Protein AF-0000000076755410 (afdb_homodimer)

Sequence (150 aa):
MKSSVLNGIIQRLEAMTHTESDVEVRRFEIEGVEKCQVAYVKESDTFELTDHQSGSVFQYDDIDLVAIEIFEMLGMKSSVLNGIIQRLEAMTHTESDVEVRRFEIEGVEKCQVAYVKESDTFELTDHQSGSVFQYDDIDLVAIEIFEMLG

Organism: NCBI:txid592010

Nearest PDB structures (foldseek):
  2ffg-assembly1_B  TM=9.546E-01  e=1.884E-07  Bacillus subtilis
  6ske-assembly2_C  TM=6.678E-01  e=5.982E-01  Gallus gallus
  3wv6-assembly2_B  TM=4.956E-01  e=4.675E+00  Homo sapiens
  3vv1-assembly1_B  TM=5.875E-01  e=8.889E+00  Caenorhabditis elegans
  2ffg-assembly1_B  TM=9.548E-01  e=9.767E-08  Bacillus subtilis

pLDDT: mean 96.02, std 4.56, range [73.62, 98.88]

InterPro domains:
  IPR014904 YkuJ-like [PF08796] (9-74)
  IPR038073 YkuJ-like superfamily [G3DSA:3.30.720.20] (3-75)
  IPR038073 YkuJ-like superfamily [SSF143567] (4-74)

Structure (mmCIF, N/CA/C/O backbone):
data_AF-0000000076755410-model_v1
#
loop_
_entity.id
_entity.type
_entity.pdbx_description
1 polymer 'DUF1797 family protein'
#
loop_
_atom_site.group_PDB
_atom_site.id
_atom_site.type_symbol
_atom_site.label_atom_id
_atom_site.label_alt_id
_atom_site.label_comp_id
_atom_site.label_asym_id
_atom_site.label_entity_id
_atom_site.label_seq_id
_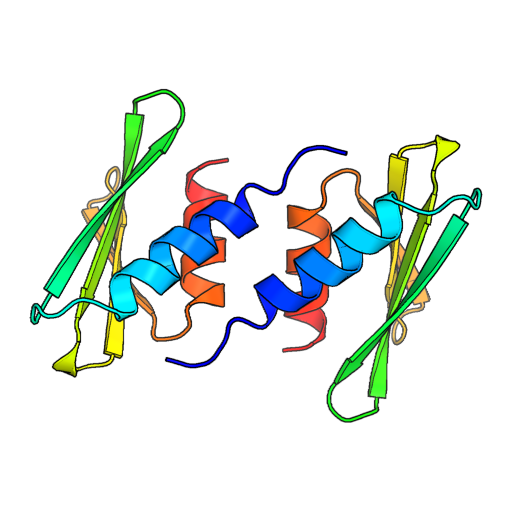atom_site.pdbx_PDB_ins_code
_atom_site.Cartn_x
_atom_site.Cartn_y
_atom_site.Cartn_z
_atom_site.occupancy
_atom_site.B_iso_or_equiv
_atom_site.auth_seq_id
_atom_site.auth_comp_id
_atom_site.auth_asym_id
_atom_site.auth_atom_id
_atom_site.pdbx_PDB_model_num
ATOM 1 N N . MET A 1 1 ? 15.055 -8.75 -0.23 1 73.94 1 MET A N 1
ATOM 2 C CA . MET A 1 1 ? 14.062 -7.758 -0.643 1 73.94 1 MET A CA 1
ATOM 3 C C . MET A 1 1 ? 13.977 -6.625 0.372 1 73.94 1 MET A C 1
ATOM 5 O O . MET A 1 1 ? 14.188 -6.836 1.567 1 73.94 1 MET A O 1
ATOM 9 N N . LYS A 1 2 ? 13.812 -5.473 -0.224 1 77.12 2 LYS A N 1
ATOM 10 C CA . LYS A 1 2 ? 13.781 -4.273 0.614 1 77.12 2 LYS A CA 1
ATOM 11 C C . LYS A 1 2 ? 12.5 -4.211 1.433 1 77.12 2 LYS A C 1
ATOM 13 O O . LYS A 1 2 ? 11.453 -4.695 0.996 1 77.12 2 LYS A O 1
ATOM 18 N N . SER A 1 3 ? 12.602 -3.814 2.701 1 89.62 3 SER A N 1
ATOM 19 C CA . SER A 1 3 ? 11.438 -3.635 3.555 1 89.62 3 SER A CA 1
ATOM 20 C C . SER A 1 3 ? 10.438 -2.664 2.932 1 89.62 3 SER A C 1
ATOM 22 O O . SER A 1 3 ? 10.828 -1.685 2.297 1 89.62 3 SER A O 1
ATOM 24 N N . SER A 1 4 ? 9.234 -2.977 3.119 1 95.12 4 SER A N 1
ATOM 25 C CA . SER A 1 4 ? 8.164 -2.184 2.525 1 95.12 4 SER A CA 1
ATOM 26 C C . SER A 1 4 ? 8.062 -0.814 3.188 1 95.12 4 SER A C 1
ATOM 28 O O . SER A 1 4 ? 7.824 -0.719 4.395 1 95.12 4 SER A O 1
ATOM 30 N N . VAL A 1 5 ? 8.219 0.197 2.471 1 95.81 5 VAL A N 1
ATOM 31 C CA . VAL A 1 5 ? 8.008 1.564 2.936 1 95.81 5 VAL A CA 1
ATOM 32 C C . VAL A 1 5 ? 6.523 1.817 3.156 1 95.81 5 VAL A C 1
ATOM 34 O O . VAL A 1 5 ? 6.129 2.41 4.164 1 95.81 5 VAL A O 1
ATOM 37 N N . LEU A 1 6 ? 5.738 1.244 2.281 1 97.62 6 LEU A N 1
ATOM 38 C CA . LEU A 1 6 ? 4.289 1.411 2.307 1 97.62 6 LEU A CA 1
ATOM 39 C C . LEU A 1 6 ? 3.699 0.84 3.592 1 97.62 6 LEU A C 1
ATOM 41 O O . LEU A 1 6 ? 2.783 1.426 4.172 1 97.62 6 LEU A O 1
ATOM 45 N N . ASN A 1 7 ? 4.195 -0.229 4.055 1 97.12 7 ASN A N 1
ATOM 46 C CA . ASN A 1 7 ? 3.725 -0.825 5.301 1 97.12 7 ASN A CA 1
ATOM 47 C C . ASN A 1 7 ? 3.912 0.124 6.48 1 97.12 7 ASN A C 1
ATOM 49 O O . ASN A 1 7 ? 3.018 0.265 7.316 1 97.12 7 ASN A O 1
ATOM 53 N N . GLY A 1 8 ? 5.012 0.756 6.539 1 96.62 8 GLY A N 1
ATOM 54 C CA . GLY A 1 8 ? 5.258 1.739 7.582 1 96.62 8 GLY A CA 1
ATOM 55 C C . GLY A 1 8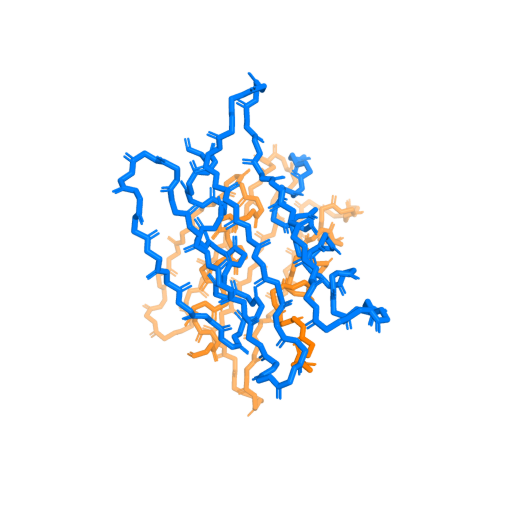 ? 4.301 2.916 7.527 1 96.62 8 GLY A C 1
ATOM 56 O O . GLY A 1 8 ? 3.818 3.379 8.562 1 96.62 8 GLY A O 1
ATOM 57 N N . ILE A 1 9 ? 4.059 3.359 6.371 1 98.19 9 ILE A N 1
ATOM 58 C CA . ILE A 1 9 ? 3.145 4.477 6.168 1 98.19 9 ILE A CA 1
ATOM 59 C C . ILE A 1 9 ? 1.746 4.09 6.645 1 98.19 9 ILE A C 1
ATOM 61 O O . ILE A 1 9 ? 1.112 4.836 7.398 1 98.19 9 ILE A O 1
ATOM 65 N N . ILE A 1 10 ? 1.304 2.9 6.273 1 98.19 10 ILE A N 1
ATOM 66 C CA . ILE A 1 10 ? -0.033 2.439 6.633 1 98.19 10 ILE A CA 1
ATOM 67 C C . ILE A 1 10 ? -0.148 2.324 8.148 1 98.19 10 ILE A C 1
ATOM 69 O O . ILE A 1 10 ? -1.155 2.729 8.734 1 98.19 10 ILE A O 1
ATOM 73 N N . GLN A 1 11 ? 0.857 1.82 8.719 1 97.19 11 GLN A N 1
ATOM 74 C CA . GLN A 1 11 ? 0.847 1.669 10.172 1 97.19 11 GLN A CA 1
ATOM 75 C C . GLN A 1 11 ? 0.714 3.021 10.867 1 97.19 11 GLN A C 1
ATOM 77 O O . GLN A 1 11 ? -0.029 3.156 11.836 1 97.19 11 GLN A O 1
ATOM 82 N N . ARG A 1 12 ? 1.44 4.004 10.43 1 97.81 12 ARG A N 1
ATOM 83 C CA . ARG A 1 12 ? 1.368 5.348 10.992 1 97.81 12 ARG A CA 1
ATOM 84 C C . ARG A 1 12 ? -0.025 5.941 10.82 1 97.81 12 ARG A C 1
ATOM 86 O O . ARG A 1 12 ? -0.572 6.539 11.75 1 97.81 12 ARG A O 1
ATOM 93 N N . LEU A 1 13 ? -0.565 5.707 9.648 1 98.38 13 LEU A N 1
ATOM 94 C CA . LEU A 1 13 ? -1.904 6.219 9.375 1 98.38 13 LEU A CA 1
ATOM 95 C C . LEU A 1 13 ? -2.939 5.523 10.25 1 98.38 13 LEU A C 1
ATOM 97 O O . LEU A 1 13 ? -3.832 6.176 10.805 1 98.38 13 LEU A O 1
ATOM 101 N N . GLU A 1 14 ? -2.848 4.238 10.375 1 97.69 14 GLU A N 1
ATOM 102 C CA . GLU A 1 14 ? -3.758 3.494 11.234 1 97.69 14 GLU A CA 1
ATOM 103 C C . GLU A 1 14 ? -3.688 4 12.672 1 97.69 14 GLU A C 1
ATOM 105 O O . GLU A 1 14 ? -4.715 4.105 13.352 1 97.69 14 GLU A O 1
ATOM 110 N N . ALA A 1 15 ? -2.525 4.246 13.133 1 97.31 15 ALA A N 1
ATOM 111 C CA . ALA A 1 15 ? -2.348 4.754 14.484 1 97.31 15 ALA A CA 1
ATOM 112 C C . ALA A 1 15 ? -3.086 6.074 14.68 1 97.31 15 ALA A C 1
ATOM 114 O O . ALA A 1 15 ? -3.596 6.352 15.773 1 97.31 15 ALA A O 1
ATOM 115 N N . MET A 1 16 ? -3.139 6.836 13.641 1 97.88 16 MET A N 1
ATOM 116 C CA . MET A 1 16 ? -3.818 8.125 13.727 1 97.88 16 MET A CA 1
ATOM 117 C C . MET A 1 16 ? -5.309 7.938 13.984 1 97.88 16 MET A C 1
ATOM 119 O O . MET A 1 16 ? -5.941 8.766 14.641 1 97.88 16 MET A O 1
ATOM 123 N N . THR A 1 17 ? -5.852 6.875 13.531 1 97.19 17 THR A N 1
ATOM 124 C CA . THR A 1 17 ? -7.289 6.652 13.641 1 97.19 17 THR A CA 1
ATOM 125 C C . THR A 1 17 ? -7.668 6.242 15.062 1 97.19 17 THR A C 1
ATOM 127 O O . THR A 1 17 ? -8.844 6.234 15.422 1 97.19 17 THR A O 1
ATOM 130 N N . HIS A 1 18 ? -6.723 5.883 15.867 1 95.62 18 HIS A N 1
ATOM 131 C CA . HIS A 1 18 ? -6.977 5.5 17.25 1 95.62 18 HIS A CA 1
ATOM 132 C C . HIS A 1 18 ? -6.855 6.695 1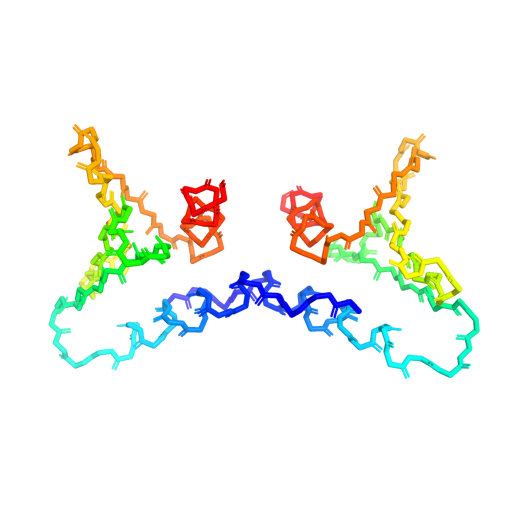8.188 1 95.62 18 HIS A C 1
ATOM 134 O O . HIS A 1 18 ? -6.949 6.547 19.406 1 95.62 18 HIS A O 1
ATOM 140 N N . THR A 1 19 ? -6.828 7.82 17.703 1 93.88 19 THR A N 1
ATOM 141 C CA . THR A 1 19 ? -6.625 9.039 18.469 1 93.88 19 THR A CA 1
ATOM 142 C C . THR A 1 19 ? -7.828 9.312 19.375 1 93.88 19 THR A C 1
ATOM 144 O O . THR A 1 19 ? -8.969 9.016 19 1 93.88 19 THR A O 1
ATOM 147 N N . GLU A 1 20 ? -7.633 9.914 20.469 1 95 20 GLU A N 1
ATOM 148 C CA . GLU A 1 20 ? -8.688 10.367 21.375 1 95 20 GLU A CA 1
ATOM 149 C C . GLU A 1 20 ? -9.125 11.797 21.047 1 95 20 GLU A C 1
ATOM 151 O O . GLU A 1 20 ? -10.242 12.195 21.359 1 95 20 GLU A O 1
ATOM 156 N N . SER A 1 21 ? -8.234 12.453 20.391 1 96.25 21 SER A N 1
ATOM 157 C CA . SER A 1 21 ? -8.531 13.828 19.984 1 96.25 21 SER A CA 1
ATOM 158 C C . SER A 1 21 ? -9.406 13.867 18.734 1 96.25 21 SER A C 1
ATOM 160 O O . SER A 1 21 ? -9.594 12.844 18.078 1 96.25 21 SER A O 1
ATOM 162 N N . ASP A 1 22 ? -10 15.039 18.5 1 97.12 22 ASP A N 1
ATOM 163 C CA . ASP A 1 22 ? -10.844 15.211 17.312 1 97.12 22 ASP A CA 1
ATOM 164 C C . ASP A 1 22 ? -10.008 15.211 16.031 1 97.12 22 ASP A C 1
ATOM 166 O O . ASP A 1 22 ? -10.492 14.828 14.969 1 97.12 22 ASP A O 1
ATOM 170 N N . VAL A 1 23 ? -8.766 15.664 16.172 1 97.56 23 VAL A N 1
ATOM 171 C CA . VAL A 1 23 ? -7.859 15.727 15.023 1 97.56 23 VAL A CA 1
ATOM 172 C C . VAL A 1 23 ? -6.465 15.258 15.438 1 97.56 23 VAL A C 1
ATOM 174 O O . VAL A 1 23 ? -5.977 15.617 16.516 1 97.56 23 VAL A O 1
ATOM 177 N N . GLU A 1 24 ? -5.852 14.438 14.664 1 98.06 24 GLU A N 1
ATOM 178 C CA . GLU A 1 24 ? -4.469 13.992 14.812 1 98.06 24 GLU A CA 1
ATOM 179 C C . GLU A 1 24 ? -3.645 14.336 13.57 1 98.06 24 GLU A C 1
ATOM 181 O O . GLU A 1 24 ? -4.066 14.07 12.445 1 98.06 24 GLU A O 1
ATOM 186 N N . VAL A 1 25 ? -2.443 15 13.773 1 98.25 25 VAL A N 1
ATOM 187 C CA . VAL A 1 25 ? -1.641 15.461 12.648 1 98.25 25 VAL A CA 1
ATOM 188 C C . VAL A 1 25 ? -0.256 14.82 12.703 1 98.25 25 VAL A C 1
ATOM 190 O O . VAL A 1 25 ? 0.348 14.727 13.773 1 98.25 25 VAL A O 1
ATOM 193 N N . ARG A 1 26 ? 0.18 14.422 11.578 1 98.44 26 ARG A N 1
ATOM 194 C CA . ARG A 1 26 ? 1.535 13.898 11.438 1 98.44 26 ARG A CA 1
ATOM 195 C C . ARG A 1 26 ? 2.191 14.422 10.164 1 98.44 26 ARG A C 1
ATOM 197 O O . ARG A 1 26 ? 1.503 14.789 9.211 1 98.44 26 ARG A O 1
ATOM 204 N N . ARG A 1 27 ? 3.5 14.406 10.219 1 98 27 ARG A N 1
ATOM 205 C CA . ARG A 1 27 ? 4.281 14.82 9.055 1 98 27 ARG A CA 1
ATOM 206 C C . ARG A 1 27 ? 5.051 13.641 8.469 1 98 27 ARG A C 1
ATOM 208 O O . ARG A 1 27 ? 5.535 12.781 9.211 1 98 27 ARG A O 1
ATOM 215 N N . PHE A 1 28 ? 5.152 13.594 7.203 1 98.44 28 PHE A N 1
ATOM 216 C CA . PHE A 1 28 ? 5.934 12.57 6.512 1 98.44 28 PHE A CA 1
ATOM 217 C C . PHE A 1 28 ? 7.113 13.195 5.777 1 98.44 28 PHE A C 1
ATOM 219 O O . PHE A 1 28 ? 6.941 14.148 5.012 1 98.44 28 PHE A O 1
ATOM 226 N N . GLU A 1 29 ? 8.227 12.656 6.023 1 96.62 29 GLU A N 1
ATOM 227 C CA . GLU A 1 29 ? 9.469 13.242 5.531 1 96.62 29 GLU A CA 1
ATOM 228 C C . GLU A 1 29 ? 10.359 12.188 4.891 1 96.62 29 GLU A C 1
ATOM 230 O O . GLU A 1 29 ? 10.219 10.992 5.176 1 96.62 29 GLU A O 1
ATOM 235 N N . ILE A 1 30 ? 11.242 12.617 3.967 1 93.88 30 ILE A N 1
ATOM 236 C CA . ILE A 1 30 ? 12.297 11.766 3.41 1 93.88 30 ILE A CA 1
ATOM 237 C C . ILE A 1 30 ? 13.641 12.484 3.523 1 93.88 30 ILE A C 1
ATOM 239 O O . ILE A 1 30 ? 13.789 13.625 3.086 1 93.88 30 ILE A O 1
ATOM 243 N N . GLU A 1 31 ? 14.516 11.836 4.211 1 92.06 31 GLU A N 1
ATOM 244 C CA . GLU A 1 31 ? 15.852 12.383 4.418 1 92.06 31 GLU A CA 1
ATOM 245 C C . GLU A 1 31 ? 15.797 13.742 5.109 1 92.06 31 GLU A C 1
ATOM 247 O O . GLU A 1 31 ? 16.453 14.688 4.684 1 92.06 31 GLU A O 1
ATOM 252 N N . GLY A 1 32 ? 14.828 13.914 6.023 1 91.25 32 GLY A N 1
ATOM 253 C CA . GLY A 1 32 ? 14.75 15.094 6.875 1 91.25 32 GLY A CA 1
ATOM 254 C C . GLY A 1 32 ? 13.938 16.219 6.262 1 91.25 32 GLY A C 1
ATOM 255 O O . GLY A 1 32 ? 13.773 17.281 6.871 1 91.25 32 GLY A O 1
ATOM 256 N N . VAL A 1 33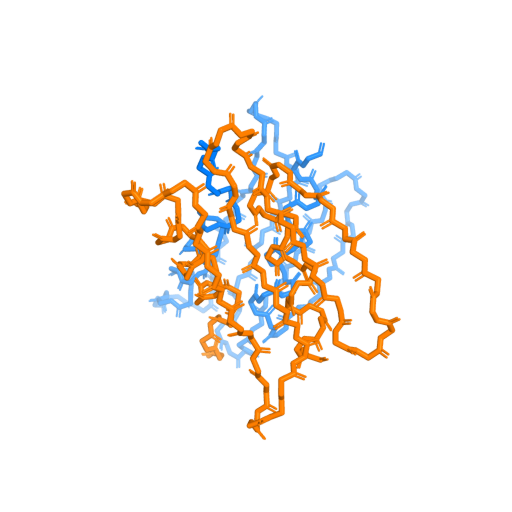 ? 13.562 16.016 5.027 1 94.31 33 VAL A N 1
ATOM 257 C CA . VAL A 1 33 ? 12.766 17.062 4.371 1 94.31 33 VAL A CA 1
ATOM 258 C C . VAL A 1 33 ? 11.289 16.672 4.398 1 94.31 33 VAL A C 1
ATOM 260 O O . VAL A 1 33 ? 10.906 15.625 3.875 1 94.31 33 VAL A O 1
ATOM 263 N N . GLU A 1 34 ? 10.547 17.469 4.988 1 95.5 34 GLU A N 1
ATOM 264 C CA . GLU A 1 34 ? 9.109 17.234 5.047 1 95.5 34 GLU A CA 1
ATOM 265 C C . GLU A 1 34 ? 8.484 17.312 3.656 1 95.5 34 GLU A C 1
ATOM 267 O O . GLU A 1 34 ? 8.656 18.297 2.943 1 95.5 34 GLU A O 1
ATOM 272 N N . LYS A 1 35 ? 7.711 16.344 3.299 1 97.38 35 LYS A N 1
ATOM 273 C CA . LYS A 1 35 ? 7.059 16.297 1.994 1 97.38 35 LYS A CA 1
ATOM 274 C C . LYS A 1 35 ? 5.57 16.625 2.111 1 97.38 35 LYS A C 1
ATOM 276 O O . LYS A 1 35 ? 5.004 17.297 1.245 1 97.38 35 LYS A O 1
ATOM 281 N N . CYS A 1 36 ? 4.988 16.125 3.223 1 98.5 36 CYS A N 1
ATOM 282 C CA . CYS A 1 36 ? 3.559 16.359 3.383 1 98.5 36 CYS A CA 1
ATOM 283 C C . CYS A 1 36 ? 3.148 16.25 4.848 1 98.5 36 CYS A C 1
ATOM 285 O O . CYS A 1 36 ? 3.934 15.797 5.684 1 98.5 36 CYS A O 1
ATOM 287 N N . GLN A 1 37 ? 1.987 16.766 5.059 1 98.56 37 GLN A N 1
ATOM 288 C CA . GLN A 1 37 ? 1.313 16.625 6.344 1 98.56 37 GLN A CA 1
ATOM 289 C C . GLN A 1 37 ? -0.058 15.977 6.184 1 98.56 37 GLN A C 1
ATOM 291 O O . GLN A 1 37 ? -0.8 16.312 5.254 1 98.56 37 GLN A O 1
ATOM 296 N N . VAL A 1 38 ? -0.347 15.133 7.133 1 98.75 38 VAL A N 1
ATOM 297 C CA . VAL A 1 38 ? -1.639 14.461 7.098 1 98.75 38 VAL A CA 1
ATOM 298 C C . VAL A 1 38 ? -2.385 14.695 8.406 1 98.75 38 VAL A C 1
ATOM 300 O O . VAL A 1 38 ? -1.809 14.562 9.492 1 98.75 38 VAL A O 1
ATOM 303 N N . ALA A 1 39 ? -3.561 15.07 8.289 1 98.62 39 ALA A N 1
ATOM 304 C CA . ALA A 1 39 ? -4.469 15.156 9.43 1 98.62 39 ALA A CA 1
ATOM 305 C C . ALA A 1 39 ? -5.59 14.133 9.312 1 98.62 39 ALA A C 1
ATOM 307 O O . ALA A 1 39 ? -6.156 13.93 8.234 1 98.62 39 ALA A O 1
ATOM 308 N N . TYR A 1 40 ? -5.836 13.477 10.367 1 98.56 40 TYR A N 1
ATOM 309 C CA . TYR A 1 40 ? -7.035 12.656 10.477 1 98.56 40 TYR A CA 1
ATOM 310 C C . TYR A 1 40 ? -8.117 13.375 11.273 1 98.56 40 TYR A C 1
ATOM 312 O O . TYR A 1 40 ? -7.875 13.82 12.398 1 98.56 40 TYR A O 1
ATOM 320 N N . VAL A 1 41 ? -9.25 13.5 10.664 1 97.94 41 VAL A N 1
ATOM 321 C CA . VAL A 1 41 ? -10.391 14.148 11.305 1 97.94 41 VAL A CA 1
ATOM 322 C C . VAL A 1 41 ? -11.414 13.086 11.719 1 97.94 41 VAL A C 1
ATOM 324 O O . VAL A 1 41 ? -12.109 12.523 10.875 1 97.94 41 VAL A O 1
ATOM 327 N N . LYS A 1 42 ? -11.57 12.93 12.992 1 96.88 42 LYS A N 1
ATOM 328 C CA . LYS A 1 42 ? -12.359 11.844 13.578 1 96.88 42 LYS A CA 1
ATOM 329 C C . LYS A 1 42 ? -13.828 11.977 13.211 1 96.88 42 LYS A C 1
ATOM 331 O O . LYS A 1 42 ? -14.477 10.992 12.836 1 96.88 42 LYS A O 1
ATOM 336 N N . GLU A 1 43 ? -14.367 13.125 13.266 1 96.06 43 GLU A N 1
ATOM 337 C CA . GLU A 1 43 ? -15.789 13.359 13.047 1 96.06 43 GLU A CA 1
ATOM 338 C C . GLU A 1 43 ? -16.219 12.914 11.648 1 96.06 43 GLU A C 1
ATOM 340 O O . GLU A 1 43 ? -17.281 12.32 11.484 1 96.06 43 GLU A O 1
ATOM 345 N N . SER A 1 44 ? -15.359 13.18 10.688 1 96.44 44 SER A N 1
ATOM 346 C CA . SER A 1 44 ? -15.711 12.844 9.312 1 96.44 44 SER A CA 1
ATOM 347 C C . SER A 1 44 ? -15.023 11.562 8.859 1 96.44 44 SER A C 1
ATOM 349 O O . SER A 1 44 ? -15.266 11.078 7.75 1 96.44 44 SER A O 1
ATOM 351 N N . ASP A 1 45 ? -14.195 11.008 9.758 1 96.81 45 ASP A N 1
ATOM 352 C CA . ASP A 1 45 ? -13.453 9.797 9.422 1 96.81 45 ASP A CA 1
ATOM 353 C C . ASP A 1 45 ? -12.703 9.961 8.102 1 96.81 45 ASP A C 1
ATOM 355 O O . ASP A 1 45 ? -12.859 9.148 7.188 1 96.81 45 ASP A O 1
ATOM 359 N N . THR A 1 46 ? -11.828 11.07 8 1 97.81 46 THR A N 1
ATOM 360 C CA . THR A 1 46 ? -11.172 11.453 6.758 1 97.81 46 THR A CA 1
ATOM 361 C C . THR A 1 46 ? -9.719 11.852 7.012 1 97.81 46 THR A C 1
ATOM 363 O O . THR A 1 46 ? -9.398 12.406 8.062 1 97.81 46 THR A O 1
ATOM 366 N N . PHE A 1 47 ? -8.938 11.57 6.016 1 98.5 47 PHE A N 1
ATOM 367 C CA . PHE A 1 47 ? -7.574 12.07 6.004 1 98.5 47 PHE A CA 1
ATOM 368 C C . PHE A 1 47 ? -7.457 13.305 5.113 1 98.5 47 PHE A C 1
ATOM 370 O O . PHE A 1 47 ? -7.98 13.32 3.996 1 98.5 47 PHE A O 1
ATOM 377 N N . GLU A 1 48 ? -6.82 14.25 5.578 1 98.75 48 GLU A N 1
ATOM 378 C CA . GLU A 1 48 ? -6.48 15.43 4.789 1 98.75 48 GLU A CA 1
ATOM 379 C C . GLU A 1 48 ? -4.977 15.523 4.551 1 98.75 48 GLU A C 1
ATOM 381 O O . GLU A 1 48 ? -4.207 15.734 5.492 1 98.75 48 GLU A O 1
ATOM 386 N N . LEU A 1 49 ? -4.598 15.414 3.324 1 98.81 49 LEU A N 1
ATOM 387 C CA . LEU A 1 49 ? -3.195 15.477 2.934 1 98.81 49 LEU A CA 1
ATOM 388 C C . LEU A 1 49 ? -2.844 16.844 2.371 1 98.81 49 LEU A C 1
ATOM 390 O O . LEU A 1 49 ? -3.459 17.297 1.404 1 98.81 49 LEU A O 1
ATOM 394 N N . THR A 1 50 ? -1.881 17.422 2.979 1 98.62 50 THR A N 1
ATOM 395 C CA . THR A 1 50 ? -1.373 18.703 2.502 1 98.62 50 THR A CA 1
ATOM 396 C C . THR A 1 50 ? 0.024 18.547 1.908 1 98.62 50 THR A C 1
ATOM 398 O O . THR A 1 50 ? 0.958 18.156 2.605 1 98.62 50 THR A O 1
ATOM 401 N N . ASP A 1 51 ? 0.086 18.922 0.683 1 97.62 51 ASP A N 1
ATOM 402 C CA . ASP A 1 51 ? 1.39 18.906 0.027 1 97.62 51 ASP A CA 1
ATOM 403 C C . AS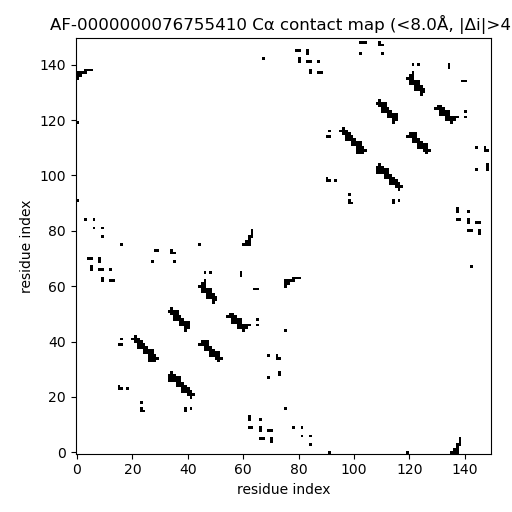P A 1 51 ? 2.229 20.109 0.449 1 97.62 51 ASP A C 1
ATOM 405 O O . ASP A 1 51 ? 1.839 21.25 0.218 1 97.62 51 ASP A O 1
ATOM 409 N N . HIS A 1 52 ? 3.266 19.812 0.917 1 94.56 52 HIS A N 1
ATOM 410 C CA . HIS A 1 52 ? 4.094 20.891 1.447 1 94.56 52 HIS A CA 1
ATOM 411 C C . HIS A 1 52 ? 4.57 21.828 0.334 1 94.56 52 HIS A C 1
ATOM 413 O O . HIS A 1 52 ? 4.621 23.047 0.516 1 94.56 52 HIS A O 1
ATOM 419 N N . GLN A 1 53 ? 4.871 21.312 -0.817 1 91.12 53 GLN A N 1
ATOM 420 C CA . GLN A 1 53 ? 5.434 22.094 -1.906 1 91.12 53 GLN A CA 1
ATOM 421 C C . GLN A 1 53 ? 4.379 23 -2.537 1 91.12 53 GLN A C 1
ATOM 423 O O . GLN A 1 53 ? 4.609 24.188 -2.734 1 91.12 53 GLN A O 1
ATOM 428 N N . SER A 1 54 ? 3.246 22.531 -2.787 1 93.88 54 SER A N 1
ATOM 429 C CA . SER A 1 54 ? 2.221 23.281 -3.508 1 93.88 54 SER A CA 1
ATOM 430 C C . SER A 1 54 ? 1.231 23.922 -2.545 1 93.88 54 SER A C 1
ATOM 432 O O . SER A 1 54 ? 0.528 24.875 -2.91 1 93.88 54 SER A O 1
ATOM 434 N N . GLY A 1 55 ? 1.081 23.391 -1.424 1 94.69 55 GLY A N 1
ATOM 435 C CA . GLY A 1 55 ? 0.075 23.828 -0.474 1 94.69 55 GLY A CA 1
ATOM 436 C C . GLY A 1 55 ? -1.299 23.25 -0.737 1 94.69 55 GLY A C 1
ATOM 437 O O . GLY A 1 55 ? -2.254 23.531 -0.014 1 94.69 55 GLY A O 1
ATOM 438 N N . SER A 1 56 ? -1.377 22.375 -1.702 1 97.19 56 SER A N 1
ATOM 439 C CA . SER A 1 56 ? -2.654 21.75 -2.043 1 97.19 56 SER A CA 1
ATOM 440 C C . SER A 1 56 ? -3.098 20.766 -0.965 1 97.19 56 SER A C 1
ATOM 442 O O . SER A 1 56 ? -2.271 20.062 -0.39 1 97.19 56 SER A O 1
ATOM 444 N N . VAL A 1 57 ? -4.441 20.766 -0.815 1 97.69 57 VAL A N 1
ATOM 445 C CA . VAL A 1 57 ? -5.027 19.891 0.188 1 97.69 57 VAL A CA 1
ATOM 446 C C . VAL A 1 57 ? -5.984 18.906 -0.484 1 97.69 57 VAL A C 1
ATOM 448 O O . VAL A 1 57 ? -6.836 19.297 -1.283 1 97.69 57 VAL A O 1
ATOM 451 N N . PHE A 1 58 ? -5.824 17.672 -0.169 1 98.12 58 PHE A N 1
ATOM 452 C CA . PHE A 1 58 ? -6.668 16.594 -0.692 1 98.12 58 PHE A CA 1
ATOM 453 C C . PHE A 1 58 ? -7.254 15.766 0.442 1 98.12 58 PHE A C 1
ATOM 455 O O . PHE A 1 58 ? -6.594 15.531 1.454 1 98.12 58 PHE A O 1
ATOM 462 N N . GLN A 1 59 ? -8.461 15.305 0.233 1 98.19 59 GLN A N 1
ATOM 463 C CA . GLN A 1 59 ? -9.133 14.5 1.248 1 98.19 59 GLN A CA 1
ATOM 464 C C . GLN A 1 59 ? -9.328 13.062 0.771 1 98.19 59 GLN A C 1
ATOM 466 O O . GLN A 1 59 ? -9.648 12.828 -0.397 1 98.19 59 GLN A O 1
ATOM 471 N N . TYR A 1 60 ? -9.148 12.18 1.748 1 97.62 60 TYR A N 1
ATOM 472 C CA . TYR A 1 60 ? -9.297 10.75 1.477 1 97.62 60 TYR A CA 1
ATOM 473 C C . TYR A 1 60 ? -10.07 10.062 2.592 1 97.62 60 TYR A C 1
ATOM 475 O O . TYR A 1 60 ? -9.867 10.352 3.773 1 97.62 60 TYR A O 1
ATOM 483 N N . ASP A 1 61 ? -10.914 9.195 2.188 1 96.81 61 ASP A N 1
ATOM 484 C CA . ASP A 1 61 ? -11.594 8.383 3.195 1 96.81 61 ASP A CA 1
ATOM 485 C C . ASP A 1 61 ? -11.141 6.926 3.129 1 96.81 61 ASP A C 1
ATOM 487 O O . ASP A 1 61 ? -11.719 6.062 3.791 1 96.81 61 ASP A O 1
ATOM 491 N N . ASP A 1 62 ? -10.172 6.723 2.312 1 96.81 62 ASP A N 1
ATOM 492 C CA . ASP A 1 62 ? -9.586 5.398 2.141 1 96.81 62 ASP A CA 1
ATOM 493 C C . ASP A 1 62 ? -8.094 5.406 2.48 1 96.81 62 ASP A C 1
ATOM 495 O O . ASP A 1 62 ? -7.301 6.059 1.801 1 96.81 62 ASP A O 1
ATOM 499 N N . ILE A 1 63 ? -7.723 4.641 3.504 1 97.81 63 ILE A N 1
ATOM 500 C CA . ILE A 1 63 ? -6.363 4.656 4.031 1 97.81 63 ILE A CA 1
ATOM 501 C C . ILE A 1 63 ? -5.391 4.168 2.967 1 97.81 63 ILE A C 1
ATOM 503 O O . ILE A 1 63 ? -4.25 4.629 2.898 1 97.81 63 ILE A O 1
ATOM 507 N N . ASP A 1 64 ? -5.812 3.252 2.066 1 98.19 64 ASP A N 1
ATOM 508 C CA . ASP A 1 64 ? -4.918 2.734 1.037 1 98.19 64 ASP A CA 1
ATOM 509 C C . ASP A 1 64 ? -4.578 3.814 0.011 1 98.19 64 ASP A C 1
ATOM 511 O O . ASP A 1 64 ? -3.43 3.928 -0.423 1 98.19 64 ASP A O 1
ATOM 515 N N . LEU A 1 65 ? -5.543 4.664 -0.265 1 97.44 65 LEU A N 1
ATOM 516 C CA . LEU A 1 65 ? -5.344 5.691 -1.284 1 97.44 65 LEU A CA 1
ATOM 517 C C . LEU A 1 65 ? -4.418 6.789 -0.776 1 97.44 65 LEU A C 1
ATOM 519 O O . LEU A 1 65 ? -3.537 7.25 -1.507 1 97.44 65 LEU A O 1
ATOM 523 N N . VAL A 1 66 ? -4.633 7.195 0.466 1 98.25 66 VAL A N 1
ATOM 524 C CA . VAL A 1 66 ? -3.754 8.227 1.007 1 98.25 66 VAL A CA 1
ATOM 525 C C . VAL A 1 66 ? -2.355 7.656 1.218 1 98.25 66 VAL A C 1
ATOM 527 O O . VAL A 1 66 ? -1.356 8.352 1.007 1 98.25 66 VAL A O 1
ATOM 530 N N . ALA A 1 67 ? -2.236 6.426 1.596 1 98.44 67 ALA A N 1
ATOM 531 C CA . ALA A 1 67 ? -0.927 5.801 1.758 1 98.44 67 ALA A CA 1
ATOM 532 C C . ALA A 1 67 ? -0.159 5.785 0.439 1 98.44 67 ALA A C 1
ATOM 534 O O . ALA A 1 67 ? 1.036 6.094 0.406 1 98.44 67 ALA A O 1
ATOM 535 N N . ILE A 1 68 ? -0.827 5.426 -0.666 1 98.12 68 ILE A N 1
ATOM 536 C CA . ILE A 1 68 ? -0.197 5.379 -1.98 1 98.12 68 ILE A CA 1
ATOM 537 C C . ILE A 1 68 ? 0.265 6.777 -2.381 1 98.12 68 ILE A C 1
ATOM 539 O O . ILE A 1 68 ? 1.362 6.945 -2.92 1 98.12 68 ILE A O 1
ATOM 543 N N . GLU A 1 69 ? -0.58 7.766 -2.109 1 97.88 69 GLU A N 1
ATOM 544 C CA . GLU A 1 69 ? -0.208 9.141 -2.432 1 97.88 69 GLU A CA 1
ATOM 545 C C . GLU A 1 69 ? 1.047 9.562 -1.673 1 97.88 69 GLU A C 1
ATOM 547 O O . GLU A 1 69 ? 1.964 10.148 -2.256 1 97.88 69 GLU A O 1
ATOM 552 N N . ILE A 1 70 ? 1.092 9.266 -0.388 1 98.5 70 ILE A N 1
ATOM 553 C CA . ILE A 1 70 ? 2.252 9.594 0.436 1 98.5 70 ILE A CA 1
ATOM 554 C C . ILE A 1 70 ? 3.486 8.875 -0.104 1 98.5 70 ILE A C 1
ATOM 556 O O . ILE A 1 70 ? 4.551 9.484 -0.25 1 98.5 70 ILE A O 1
ATOM 560 N N . PHE A 1 71 ? 3.33 7.633 -0.439 1 98.12 71 PHE A N 1
ATOM 561 C CA . PHE A 1 71 ? 4.426 6.828 -0.969 1 98.12 71 PHE A CA 1
ATOM 562 C C . PHE A 1 71 ? 4.996 7.457 -2.234 1 98.12 71 PHE A C 1
ATOM 564 O O . PHE A 1 71 ? 6.215 7.547 -2.391 1 98.12 71 PHE A O 1
ATOM 571 N N . GLU A 1 72 ? 4.086 7.898 -3.086 1 96 72 GLU A N 1
ATOM 572 C CA . GLU A 1 72 ? 4.508 8.523 -4.336 1 96 72 GLU A CA 1
ATOM 573 C C . GLU A 1 72 ? 5.223 9.844 -4.078 1 96 72 GLU A C 1
ATOM 575 O O . GLU A 1 72 ? 6.168 10.195 -4.789 1 96 72 GLU A O 1
ATOM 580 N N . MET A 1 73 ? 4.773 10.539 -3.084 1 96 73 MET A N 1
ATOM 581 C CA . MET A 1 73 ? 5.395 11.82 -2.754 1 96 73 MET A CA 1
ATOM 582 C C . MET A 1 73 ? 6.789 11.617 -2.174 1 96 73 MET A C 1
ATOM 584 O O . MET A 1 73 ? 7.664 12.461 -2.34 1 96 73 MET A O 1
ATOM 588 N N . LEU A 1 74 ? 7.012 10.508 -1.42 1 95.06 74 LEU A N 1
ATOM 589 C CA . LEU A 1 74 ? 8.305 10.242 -0.791 1 95.06 74 LEU A CA 1
ATOM 590 C C . LEU A 1 74 ? 9.32 9.75 -1.816 1 95.06 74 LEU A C 1
ATOM 592 O O . LEU A 1 74 ? 10.523 9.828 -1.587 1 95.06 74 LEU A O 1
ATOM 596 N N . GLY A 1 75 ? 8.93 9.039 -2.74 1 78.69 75 GLY A N 1
ATOM 597 C CA . GLY A 1 75 ? 9.82 8.492 -3.752 1 78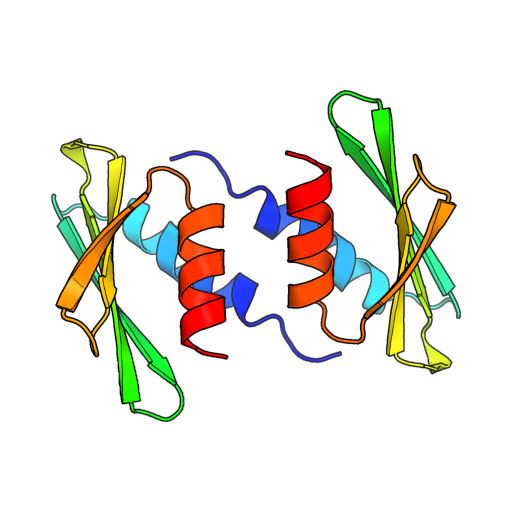.69 75 GLY A CA 1
ATOM 598 C C . GLY A 1 75 ? 10.133 9.477 -4.863 1 78.69 75 GLY A C 1
ATOM 599 O O . GLY A 1 75 ? 11.297 9.68 -5.211 1 78.69 75 GLY A O 1
ATOM 600 N N . MET B 1 1 ? -12.852 3.459 10.062 1 74.81 1 MET B N 1
ATOM 601 C CA . MET B 1 1 ? -12.078 3.33 8.82 1 74.81 1 MET B CA 1
ATOM 602 C C . MET B 1 1 ? -11.914 1.865 8.438 1 74.81 1 MET B C 1
ATOM 604 O O . MET B 1 1 ? -11.828 0.995 9.305 1 74.81 1 MET B O 1
ATOM 608 N N . LYS B 1 2 ? -12.062 1.644 7.113 1 76.44 2 LYS B N 1
ATOM 609 C CA . LYS B 1 2 ? -11.977 0.281 6.598 1 76.44 2 LYS B CA 1
ATOM 610 C C . LYS B 1 2 ? -10.562 -0.268 6.723 1 76.44 2 LYS B C 1
ATOM 612 O O . LYS B 1 2 ? -9.586 0.487 6.645 1 76.44 2 LYS B O 1
ATOM 617 N N . SER B 1 3 ? -10.406 -1.52 7.082 1 89.62 3 SER B N 1
ATOM 618 C CA . SER B 1 3 ? -9.102 -2.182 7.145 1 89.62 3 SER B CA 1
ATOM 619 C C . SER B 1 3 ? -8.367 -2.086 5.812 1 89.62 3 SER B C 1
ATOM 621 O O . SER B 1 3 ? -8.992 -2.148 4.75 1 89.62 3 SER B O 1
ATOM 623 N N . SER B 1 4 ? -7.117 -1.895 5.926 1 95.12 4 SER B N 1
ATOM 624 C CA . SER B 1 4 ? -6.289 -1.725 4.738 1 95.12 4 SER B CA 1
ATOM 625 C C . SER B 1 4 ? -6.188 -3.021 3.943 1 95.12 4 SER B C 1
ATOM 627 O O . SER B 1 4 ? -5.699 -4.031 4.453 1 95.12 4 SER B O 1
ATOM 629 N N . VAL B 1 5 ? -6.621 -3.012 2.77 1 95.75 5 VAL B N 1
ATOM 630 C CA . VAL B 1 5 ? -6.473 -4.137 1.851 1 95.75 5 VAL B CA 1
ATOM 631 C C . VAL B 1 5 ? -5.004 -4.285 1.45 1 95.75 5 VAL B C 1
ATOM 633 O O . VAL B 1 5 ? -4.477 -5.398 1.419 1 95.75 5 VAL B O 1
ATOM 636 N N . LEU B 1 6 ? -4.363 -3.15 1.279 1 97.62 6 LEU B N 1
ATOM 637 C CA . LEU B 1 6 ? -2.971 -3.098 0.857 1 97.62 6 LEU B CA 1
ATOM 638 C C . LEU B 1 6 ? -2.064 -3.758 1.89 1 97.62 6 LEU B C 1
ATOM 640 O O . LEU B 1 6 ? -1.117 -4.461 1.531 1 97.62 6 LEU B O 1
ATOM 644 N N . ASN B 1 7 ? -2.322 -3.594 3.125 1 97.12 7 ASN B N 1
ATOM 645 C CA . ASN B 1 7 ? -1.537 -4.227 4.18 1 97.12 7 ASN B CA 1
ATOM 646 C C . ASN B 1 7 ? -1.583 -5.75 4.078 1 97.12 7 ASN B C 1
ATOM 648 O O . ASN B 1 7 ? -0.558 -6.414 4.227 1 97.12 7 ASN B O 1
ATOM 652 N N . GLY B 1 8 ? -2.719 -6.266 3.807 1 96.62 8 GLY B N 1
ATOM 653 C CA . GLY B 1 8 ? -2.85 -7.703 3.617 1 96.62 8 GLY B CA 1
ATOM 654 C C . GLY B 1 8 ? -2.066 -8.219 2.428 1 96.62 8 GLY B C 1
ATOM 655 O O . GLY B 1 8 ? -1.433 -9.273 2.506 1 96.62 8 GLY B O 1
ATOM 656 N N . ILE B 1 9 ? -2.113 -7.484 1.397 1 98.19 9 ILE B N 1
ATOM 657 C CA . ILE B 1 9 ? -1.393 -7.852 0.185 1 98.19 9 ILE B CA 1
ATOM 658 C C . ILE B 1 9 ? 0.109 -7.871 0.463 1 98.19 9 ILE B C 1
ATOM 660 O O . ILE B 1 9 ? 0.797 -8.836 0.127 1 98.19 9 ILE B O 1
ATOM 664 N N . ILE B 1 10 ? 0.588 -6.852 1.146 1 98.19 10 ILE B N 1
ATOM 665 C CA . ILE B 1 10 ? 2.012 -6.738 1.44 1 98.19 10 ILE B CA 1
ATOM 666 C C . ILE B 1 10 ? 2.449 -7.902 2.324 1 98.19 10 ILE B C 1
ATOM 668 O O . ILE B 1 10 ? 3.504 -8.5 2.098 1 98.19 10 ILE B O 1
ATOM 672 N N . GLN B 1 11 ? 1.653 -8.203 3.248 1 97.19 11 GLN B N 1
ATOM 673 C CA . GLN B 1 11 ? 1.981 -9.305 4.148 1 97.19 11 GLN B CA 1
ATOM 674 C C . GLN B 1 11 ? 2.102 -10.625 3.385 1 97.19 11 GLN B C 1
ATOM 676 O O . GLN B 1 11 ? 3.012 -11.414 3.641 1 97.19 11 GLN B O 1
ATOM 681 N N . ARG B 1 12 ? 1.185 -10.898 2.492 1 97.88 12 ARG B N 1
ATOM 682 C CA . ARG B 1 12 ? 1.223 -12.109 1.68 1 97.88 12 ARG B CA 1
ATOM 683 C C . ARG B 1 12 ? 2.475 -12.148 0.811 1 97.88 12 ARG B C 1
ATOM 685 O O . ARG B 1 12 ? 3.133 -13.188 0.704 1 97.88 12 ARG B O 1
ATOM 692 N N . LEU B 1 13 ? 2.781 -10.992 0.278 1 98.38 13 LEU B N 1
ATOM 693 C CA . LEU B 1 13 ? 3.969 -10.914 -0.565 1 98.38 13 LEU B CA 1
ATOM 694 C C . LEU B 1 13 ? 5.234 -11.125 0.258 1 98.38 13 LEU B C 1
ATOM 696 O O . LEU B 1 13 ? 6.145 -11.844 -0.166 1 98.38 13 LEU B O 1
ATOM 700 N N . GLU B 1 14 ? 5.32 -10.508 1.391 1 97.69 14 GLU B N 1
ATOM 701 C CA . GLU B 1 14 ? 6.465 -10.695 2.275 1 97.69 14 GLU B CA 1
ATOM 702 C C . GLU B 1 14 ? 6.641 -12.164 2.648 1 97.69 14 GLU B C 1
ATOM 704 O O . GLU B 1 14 ? 7.766 -12.664 2.713 1 97.69 14 GLU B O 1
ATOM 709 N N . ALA B 1 15 ? 5.574 -12.812 2.928 1 97.38 15 ALA B N 1
ATOM 710 C CA . ALA B 1 15 ? 5.629 -14.227 3.279 1 97.38 15 ALA B CA 1
ATOM 711 C C . ALA B 1 15 ? 6.242 -15.055 2.152 1 97.38 15 ALA B C 1
ATOM 713 O O . ALA B 1 15 ? 6.926 -16.047 2.402 1 97.38 15 ALA B O 1
ATOM 714 N N . MET B 1 16 ? 5.996 -14.609 0.953 1 97.94 16 MET B N 1
ATOM 715 C CA . MET B 1 16 ? 6.535 -15.336 -0.195 1 97.94 16 MET B CA 1
ATOM 716 C C . MET B 1 16 ? 8.062 -15.273 -0.21 1 97.94 16 MET B C 1
ATOM 718 O O . MET B 1 16 ? 8.719 -16.219 -0.658 1 97.94 16 MET B O 1
ATOM 722 N N . THR B 1 17 ? 8.609 -14.242 0.31 1 97.25 17 THR B N 1
ATOM 723 C CA . THR B 1 17 ? 10.055 -14.047 0.255 1 97.25 17 THR B CA 1
ATOM 724 C C . THR B 1 17 ? 10.758 -14.93 1.276 1 97.25 17 THR B C 1
ATOM 726 O O . THR B 1 17 ? 11.984 -15.094 1.229 1 97.25 17 THR B O 1
ATOM 729 N N . HIS B 1 18 ? 10.047 -15.5 2.191 1 95.69 18 HIS B N 1
ATOM 730 C CA . HIS B 1 18 ? 10.625 -16.391 3.193 1 95.69 18 HIS B CA 1
ATOM 731 C C . HIS B 1 18 ? 10.562 -17.844 2.74 1 95.69 18 HIS B C 1
ATOM 733 O O . HIS B 1 18 ? 10.922 -18.75 3.498 1 95.69 18 HIS B O 1
ATOM 739 N N . THR B 1 19 ? 10.297 -18.078 1.549 1 94.06 19 THR B N 1
ATOM 740 C CA . THR B 1 19 ? 10.133 -19.438 1.015 1 94.06 19 THR B CA 1
ATOM 741 C C . THR B 1 19 ? 11.453 -20.188 1.028 1 94.06 19 THR B C 1
ATOM 743 O O . THR B 1 19 ? 12.516 -19.594 0.844 1 94.06 19 THR B O 1
ATOM 746 N N . GLU B 1 20 ? 11.422 -21.438 1.16 1 95.12 20 GLU B N 1
ATOM 747 C CA . GLU B 1 20 ? 12.586 -22.328 1.058 1 95.12 20 GLU B CA 1
ATOM 748 C C . GLU B 1 20 ? 12.781 -22.812 -0.375 1 95.12 20 GLU B C 1
ATOM 750 O O . GLU B 1 20 ? 13.898 -23.156 -0.766 1 95.12 20 GLU B O 1
ATOM 755 N N . SER B 1 21 ? 11.719 -22.734 -1.09 1 96.44 21 SER B N 1
ATOM 756 C CA . SER B 1 21 ? 11.773 -23.156 -2.488 1 96.44 21 SER B CA 1
ATOM 757 C C . SER B 1 21 ? 12.367 -22.062 -3.369 1 96.44 21 SER B C 1
ATOM 759 O O . SER B 1 21 ? 12.531 -20.922 -2.928 1 96.44 21 SER B O 1
ATOM 761 N N . ASP B 1 22 ? 12.766 -22.438 -4.57 1 97.12 22 ASP B N 1
ATOM 762 C CA . ASP B 1 22 ? 13.328 -21.484 -5.52 1 97.12 22 ASP B CA 1
ATOM 763 C C . ASP B 1 22 ? 12.258 -20.531 -6.031 1 97.12 22 ASP B C 1
ATOM 765 O O . ASP B 1 22 ? 12.555 -19.375 -6.379 1 97.12 22 ASP B O 1
ATOM 769 N N . VAL B 1 23 ? 11.023 -21.031 -6.078 1 97.62 23 VAL B N 1
ATOM 770 C CA . VAL B 1 23 ? 9.898 -20.234 -6.555 1 97.62 23 VAL B CA 1
ATOM 771 C C . VAL B 1 23 ? 8.688 -20.453 -5.66 1 97.62 23 VAL B C 1
ATOM 773 O O . VAL B 1 23 ? 8.391 -21.594 -5.281 1 97.62 23 VAL B O 1
ATOM 776 N N . GLU B 1 24 ? 8.016 -19.422 -5.285 1 98.12 24 GLU B N 1
ATOM 777 C CA . GLU B 1 24 ? 6.746 -19.453 -4.559 1 98.12 24 GLU B CA 1
ATOM 778 C C . GLU B 1 24 ? 5.652 -18.719 -5.336 1 98.12 24 GLU B C 1
ATOM 780 O O . GLU B 1 24 ? 5.859 -17.609 -5.812 1 98.12 24 GLU B O 1
ATOM 785 N N . VAL B 1 25 ? 4.441 -19.391 -5.516 1 98.25 25 VAL B N 1
ATOM 786 C CA . VAL B 1 25 ? 3.379 -18.797 -6.332 1 98.25 25 VAL B CA 1
ATOM 787 C C . VAL B 1 25 ? 2.113 -18.641 -5.492 1 98.25 25 VAL B C 1
ATOM 789 O O . VAL B 1 25 ? 1.758 -19.531 -4.719 1 98.25 25 VAL B O 1
ATOM 792 N N . ARG B 1 26 ? 1.511 -17.547 -5.684 1 98.44 26 ARG B N 1
ATOM 793 C CA . ARG B 1 26 ? 0.221 -17.297 -5.051 1 98.44 26 ARG B CA 1
ATOM 794 C C . ARG B 1 26 ? -0.739 -16.625 -6.027 1 98.44 26 ARG B C 1
ATOM 796 O O . ARG B 1 26 ? -0.309 -15.977 -6.988 1 98.44 26 ARG B O 1
ATOM 803 N N . ARG B 1 27 ? -2.006 -16.797 -5.719 1 98 27 ARG B N 1
ATOM 804 C CA . ARG B 1 27 ? -3.053 -16.172 -6.516 1 98 27 ARG B CA 1
ATOM 805 C C . ARG B 1 27 ? -3.791 -15.109 -5.703 1 98 27 ARG B C 1
ATOM 807 O O . ARG B 1 27 ? -4.023 -15.289 -4.504 1 98 27 ARG B O 1
ATOM 814 N N . PHE B 1 28 ? -4.133 -14.047 -6.316 1 98.44 28 PHE B N 1
ATOM 815 C CA . PHE B 1 28 ? -4.922 -12.992 -5.688 1 98.44 28 PHE B CA 1
ATOM 816 C C . PHE B 1 28 ? -6.289 -12.875 -6.352 1 98.44 28 PHE B C 1
ATOM 818 O O . PHE B 1 28 ? -6.387 -12.758 -7.574 1 98.44 28 PHE B O 1
ATOM 825 N N . GLU B 1 29 ? -7.258 -12.898 -5.543 1 96.56 29 GLU B N 1
ATOM 826 C CA . GLU B 1 29 ? -8.633 -12.953 -6.027 1 96.56 29 GLU B CA 1
ATOM 827 C C . GLU B 1 29 ? -9.516 -11.93 -5.32 1 96.56 29 GLU B C 1
ATOM 829 O O . GLU B 1 29 ? -9.188 -11.477 -4.219 1 96.56 29 GLU B O 1
ATOM 834 N N . ILE B 1 30 ? -10.625 -11.523 -5.992 1 93.94 30 ILE B N 1
ATOM 835 C CA . ILE B 1 30 ? -11.664 -10.703 -5.383 1 93.94 30 ILE B CA 1
ATOM 836 C C . ILE B 1 30 ? -13.031 -11.344 -5.625 1 93.94 30 ILE B C 1
ATOM 838 O O . ILE B 1 30 ? -13.391 -11.648 -6.766 1 93.94 30 ILE B O 1
ATOM 842 N N . GLU B 1 31 ? -13.656 -11.617 -4.543 1 92.06 31 GLU B N 1
ATOM 843 C CA . GLU B 1 31 ? -14.977 -12.242 -4.602 1 92.06 31 GLU B CA 1
ATOM 844 C C . GLU B 1 31 ? -14.93 -13.57 -5.355 1 92.06 31 GLU B C 1
ATOM 846 O O . GLU B 1 31 ? -15.766 -13.82 -6.227 1 92.06 31 GLU B O 1
ATOM 851 N N . GLY B 1 32 ? -13.805 -14.297 -5.215 1 91.19 32 GLY B N 1
ATOM 852 C CA . GLY B 1 32 ? -13.68 -15.648 -5.738 1 91.19 32 GLY B CA 1
ATOM 853 C C . GLY B 1 32 ? -13.133 -15.695 -7.152 1 91.19 32 GLY B C 1
ATOM 854 O O . GLY B 1 32 ? -12.961 -16.766 -7.723 1 91.19 32 GLY B O 1
ATOM 855 N N . VAL B 1 33 ? -13.008 -14.547 -7.73 1 94.38 33 VAL B N 1
ATOM 856 C CA . VAL B 1 33 ? -12.484 -14.508 -9.094 1 94.38 33 VAL B CA 1
ATOM 857 C C . VAL B 1 33 ? -11 -14.156 -9.07 1 94.38 33 VAL B C 1
ATOM 859 O O . VAL B 1 33 ? -10.617 -13.094 -8.57 1 94.38 33 VAL B O 1
ATOM 862 N N . GLU B 1 34 ? -10.25 -15.008 -9.57 1 95.62 34 GLU B N 1
ATOM 863 C CA . GLU B 1 34 ? -8.812 -14.766 -9.648 1 95.62 34 GLU B CA 1
ATOM 864 C C . GLU B 1 34 ? -8.5 -13.594 -10.578 1 95.62 34 GLU B C 1
ATOM 866 O O . GLU B 1 34 ? -8.914 -13.586 -11.742 1 95.62 34 GLU B O 1
ATOM 871 N N . LYS B 1 35 ? -7.723 -12.672 -10.133 1 97.5 35 LYS B N 1
ATOM 872 C CA . LYS B 1 35 ? -7.352 -11.5 -10.922 1 97.5 35 LYS B CA 1
ATOM 873 C C . LYS B 1 35 ? -5.918 -11.617 -11.438 1 97.5 35 LYS B C 1
ATOM 875 O O . LYS B 1 35 ? -5.625 -11.219 -12.562 1 97.5 35 LYS B O 1
ATOM 880 N N . CYS B 1 36 ? -5.062 -12.203 -10.562 1 98.5 36 CYS B N 1
ATOM 881 C CA . CYS B 1 36 ? -3.666 -12.312 -10.969 1 98.5 36 CYS B CA 1
ATOM 882 C C . CYS B 1 36 ? -2.953 -13.406 -10.18 1 98.5 36 CYS B C 1
ATOM 884 O O . CYS B 1 36 ? -3.494 -13.922 -9.203 1 98.5 36 CYS B O 1
ATOM 886 N N . GLN B 1 37 ? -1.847 -13.727 -10.727 1 98.56 37 GLN B N 1
ATOM 887 C CA . GLN B 1 37 ? -0.91 -14.633 -10.062 1 98.56 37 GLN B CA 1
ATOM 888 C C . GLN B 1 37 ? 0.46 -13.977 -9.898 1 98.56 37 GLN B C 1
ATOM 890 O O . GLN B 1 37 ? 0.955 -13.32 -10.82 1 98.56 37 GLN B O 1
ATOM 895 N N . VAL B 1 38 ? 1.031 -14.25 -8.766 1 98.81 38 VAL B N 1
ATOM 896 C CA . VAL B 1 38 ? 2.355 -13.703 -8.5 1 98.81 38 VAL B CA 1
ATOM 897 C C . VAL B 1 38 ? 3.322 -14.828 -8.148 1 98.81 38 VAL B C 1
ATOM 899 O O . VAL B 1 38 ? 3 -15.703 -7.34 1 98.81 38 VAL B O 1
ATOM 902 N N . ALA B 1 39 ? 4.398 -14.812 -8.742 1 98.69 39 ALA B N 1
ATOM 903 C CA . ALA B 1 39 ? 5.508 -15.695 -8.391 1 98.69 39 ALA B CA 1
ATOM 904 C C . ALA B 1 39 ? 6.688 -14.898 -7.844 1 98.69 39 ALA B C 1
ATOM 906 O O . ALA B 1 39 ? 7.027 -13.836 -8.375 1 98.69 39 ALA B O 1
ATOM 907 N N . TYR B 1 40 ? 7.211 -15.383 -6.801 1 98.62 40 TYR B N 1
ATOM 908 C CA . TYR B 1 40 ? 8.492 -14.883 -6.312 1 98.62 40 TYR B CA 1
ATOM 909 C C . TYR B 1 40 ? 9.633 -15.82 -6.695 1 98.62 40 TYR B C 1
ATOM 911 O O . TYR B 1 40 ? 9.578 -17.016 -6.406 1 98.62 40 TYR B O 1
ATOM 919 N N . VAL B 1 41 ? 10.609 -15.266 -7.352 1 97.94 41 VAL B N 1
ATOM 920 C CA . VAL B 1 41 ? 11.781 -16.031 -7.777 1 97.94 41 VAL B CA 1
ATOM 921 C C . VAL B 1 41 ? 12.977 -15.664 -6.898 1 97.94 41 VAL B C 1
ATOM 923 O O . VAL B 1 41 ? 13.539 -14.578 -7.023 1 97.94 41 VAL B O 1
ATOM 926 N N . LYS B 1 42 ? 13.406 -16.609 -6.098 1 96.94 42 LYS B N 1
ATOM 927 C CA . LYS B 1 42 ? 14.414 -16.391 -5.059 1 96.94 42 LYS B CA 1
ATOM 928 C C . LYS B 1 42 ? 15.758 -16 -5.668 1 96.94 42 LYS B C 1
ATOM 930 O O . LYS B 1 42 ? 16.406 -15.07 -5.191 1 96.94 42 LYS B O 1
ATOM 935 N N . GLU B 1 43 ? 16.156 -16.625 -6.691 1 96.12 43 GLU B N 1
ATOM 936 C CA . GLU B 1 43 ? 17.469 -16.422 -7.301 1 96.12 43 GLU B CA 1
ATOM 937 C C . GLU B 1 43 ? 17.641 -14.977 -7.766 1 96.12 43 GLU B C 1
ATOM 939 O O . GLU B 1 43 ? 18.703 -14.391 -7.586 1 96.12 43 GLU B O 1
ATOM 944 N N . SER B 1 44 ? 16.578 -14.43 -8.336 1 96.44 44 SER B N 1
ATOM 945 C CA . SER B 1 44 ? 16.672 -13.078 -8.875 1 96.44 44 SER B CA 1
ATOM 946 C C . SER B 1 44 ? 16.047 -12.055 -7.926 1 96.44 44 SER B C 1
ATOM 948 O O . SER B 1 44 ? 16.109 -10.852 -8.18 1 96.44 44 SER B O 1
ATOM 950 N N . ASP B 1 45 ? 15.484 -12.57 -6.824 1 96.88 45 ASP B N 1
ATOM 951 C CA . ASP B 1 45 ? 14.828 -11.688 -5.859 1 96.88 45 ASP B CA 1
ATOM 952 C C . ASP B 1 45 ? 13.812 -10.781 -6.551 1 96.88 45 ASP B C 1
ATOM 954 O O . ASP B 1 45 ? 13.867 -9.555 -6.406 1 96.88 45 ASP B O 1
ATOM 958 N N . THR B 1 46 ? 12.82 -11.43 -7.32 1 97.88 46 THR B N 1
ATOM 959 C CA . THR B 1 46 ? 11.883 -10.695 -8.172 1 97.88 46 THR B CA 1
ATOM 960 C C . THR B 1 46 ? 10.477 -11.289 -8.055 1 97.88 46 THR B C 1
ATOM 962 O O . THR B 1 46 ? 10.32 -12.5 -7.895 1 97.88 46 THR B O 1
ATOM 965 N N . PHE B 1 47 ? 9.555 -10.391 -8.188 1 98.56 47 PHE B N 1
ATOM 966 C CA . PHE B 1 47 ? 8.164 -10.805 -8.328 1 98.56 47 PHE B CA 1
ATOM 967 C C . PHE B 1 47 ? 7.738 -10.781 -9.789 1 98.56 47 PHE B C 1
ATOM 969 O O . PHE B 1 47 ? 8.016 -9.82 -10.508 1 98.56 47 PHE B O 1
ATOM 976 N N . GLU B 1 48 ? 7.109 -11.766 -10.188 1 98.75 48 GLU B N 1
ATOM 977 C CA . GLU B 1 48 ? 6.488 -11.82 -11.508 1 98.75 48 GLU B CA 1
ATOM 978 C C . GLU B 1 48 ? 4.965 -11.852 -11.406 1 98.75 48 GLU B C 1
ATOM 980 O O . GLU B 1 48 ? 4.387 -12.82 -10.922 1 98.75 48 GLU B O 1
ATOM 985 N N . LEU B 1 49 ? 4.355 -10.82 -11.898 1 98.88 49 LEU B N 1
ATOM 986 C CA . LEU B 1 49 ? 2.904 -10.695 -11.867 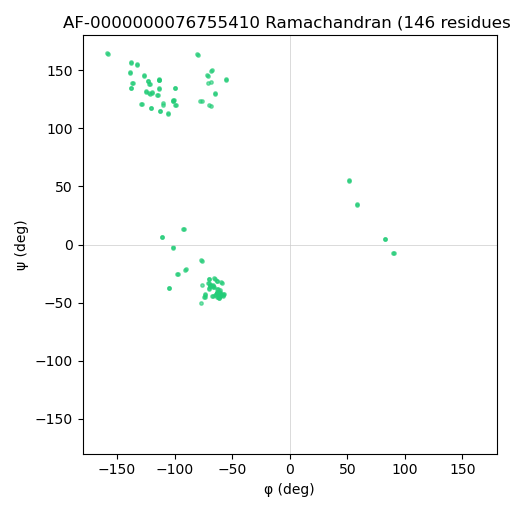1 98.88 49 LEU B CA 1
ATOM 987 C C . LEU B 1 49 ? 2.297 -11.047 -13.219 1 98.88 49 LEU B C 1
ATOM 989 O O . LEU B 1 49 ? 2.645 -10.438 -14.234 1 98.88 49 LEU B O 1
ATOM 993 N N . THR B 1 50 ? 1.429 -11.977 -13.18 1 98.62 50 THR B N 1
ATOM 994 C CA . THR B 1 50 ? 0.694 -12.367 -14.375 1 98.62 50 THR B CA 1
ATOM 995 C C . THR B 1 50 ? -0.769 -11.945 -14.273 1 98.62 50 THR B C 1
ATOM 997 O O . THR B 1 50 ? -1.487 -12.391 -13.375 1 98.62 50 THR B O 1
ATOM 1000 N N . ASP B 1 51 ? -1.134 -11.141 -15.203 1 97.69 51 ASP B N 1
ATOM 1001 C CA . ASP B 1 51 ? -2.537 -10.742 -15.273 1 97.69 51 ASP B CA 1
ATOM 1002 C C . ASP B 1 51 ? -3.396 -11.859 -15.852 1 97.69 51 ASP B C 1
ATOM 1004 O O . ASP B 1 51 ? -3.191 -12.281 -17 1 97.69 51 ASP B O 1
ATOM 1008 N N . HIS B 1 52 ? -4.27 -12.188 -15.156 1 94.62 52 HIS B N 1
ATOM 1009 C CA . HIS B 1 52 ? -5.082 -13.328 -15.578 1 94.62 52 HIS B CA 1
ATOM 1010 C C . HIS B 1 52 ? -5.875 -12.992 -16.844 1 94.62 52 HIS B C 1
ATOM 1012 O O . HIS B 1 52 ? -6.02 -13.844 -17.734 1 94.62 52 HIS B O 1
ATOM 10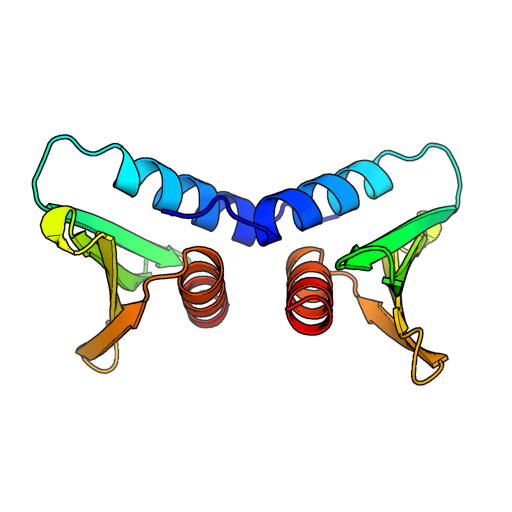18 N N . GLN B 1 53 ? -6.348 -11.789 -16.984 1 91.25 53 GLN B N 1
ATOM 1019 C CA . GLN B 1 53 ? -7.211 -11.414 -18.109 1 91.25 53 GLN B CA 1
ATOM 1020 C C . GLN B 1 53 ? -6.41 -11.289 -19.391 1 91.25 53 GLN B C 1
ATOM 1022 O O . GLN B 1 53 ? -6.805 -11.828 -20.438 1 91.25 53 GLN B O 1
ATOM 1027 N N . SER B 1 54 ? -5.324 -10.672 -19.375 1 94 54 SER B N 1
ATOM 1028 C CA . SER B 1 54 ? -4.562 -10.391 -20.594 1 94 54 SER B CA 1
ATOM 1029 C C . SER B 1 54 ? -3.469 -11.43 -20.797 1 94 54 SER B C 1
ATOM 1031 O O . SER B 1 54 ? -2.965 -11.586 -21.922 1 94 54 SER B O 1
ATOM 1033 N N . GLY B 1 55 ? -3.023 -12.039 -19.781 1 94.75 55 GLY B N 1
ATOM 1034 C CA . GLY B 1 55 ? -1.896 -12.953 -19.844 1 94.75 55 GLY B CA 1
ATOM 1035 C C . GLY B 1 55 ? -0.553 -12.258 -19.797 1 94.75 55 GLY B C 1
ATOM 1036 O O . GLY B 1 55 ? 0.495 -12.898 -19.844 1 94.75 55 GLY B O 1
ATOM 1037 N N . SER B 1 56 ? -0.588 -10.953 -19.609 1 97.19 56 SER B N 1
ATOM 1038 C CA . SER B 1 56 ? 0.65 -10.188 -19.562 1 97.19 56 SER B CA 1
ATOM 1039 C C . SER B 1 56 ? 1.415 -10.469 -18.266 1 97.19 56 SER B C 1
ATOM 1041 O O . SER B 1 56 ? 0.812 -10.625 -17.203 1 97.19 56 SER B O 1
ATOM 1043 N N . VAL B 1 57 ? 2.758 -10.438 -18.469 1 97.69 57 VAL B N 1
ATOM 1044 C CA . VAL B 1 57 ? 3.635 -10.703 -17.328 1 97.69 57 VAL B CA 1
ATOM 1045 C C . VAL B 1 57 ? 4.531 -9.492 -17.078 1 97.69 57 VAL B C 1
ATOM 1047 O O . VAL B 1 57 ? 5.148 -8.969 -18 1 97.69 57 VAL B O 1
ATOM 1050 N N . PHE B 1 58 ? 4.59 -9.078 -15.875 1 98.19 58 PHE B N 1
ATOM 1051 C CA . PHE B 1 58 ? 5.422 -7.961 -15.445 1 98.19 58 PHE B CA 1
ATOM 1052 C C . PHE B 1 58 ? 6.32 -8.359 -14.281 1 98.19 58 PHE B C 1
ATOM 1054 O O . PHE B 1 58 ? 5.91 -9.141 -13.422 1 98.19 58 PHE B O 1
ATOM 1061 N N . GLN B 1 59 ? 7.492 -7.793 -14.258 1 98.19 59 GLN B N 1
ATOM 1062 C CA . GLN B 1 59 ? 8.445 -8.102 -13.195 1 98.19 59 GLN B CA 1
ATOM 1063 C C . GLN B 1 59 ? 8.695 -6.879 -12.312 1 98.19 59 GLN B C 1
ATOM 1065 O O . GLN B 1 59 ? 8.781 -5.758 -12.812 1 98.19 59 GLN B O 1
ATOM 1070 N N . TYR B 1 60 ? 8.812 -7.191 -11.023 1 97.62 60 TYR B N 1
ATOM 1071 C CA . TYR B 1 60 ? 9.055 -6.152 -10.031 1 97.62 60 TYR B CA 1
ATOM 1072 C C . TYR B 1 60 ? 10.117 -6.59 -9.031 1 97.62 60 TYR B C 1
ATOM 1074 O O . TYR B 1 60 ? 10.125 -7.742 -8.594 1 97.62 60 TYR B O 1
ATOM 1082 N N . ASP B 1 61 ? 10.945 -5.68 -8.703 1 96.81 61 ASP B N 1
ATOM 1083 C CA . ASP B 1 61 ? 11.906 -5.973 -7.641 1 96.81 61 ASP B CA 1
ATOM 1084 C C . ASP B 1 61 ? 11.602 -5.152 -6.391 1 96.81 61 ASP B C 1
ATOM 1086 O O . ASP B 1 61 ? 12.391 -5.148 -5.438 1 96.81 61 ASP B O 1
ATOM 1090 N N . ASP B 1 62 ? 10.523 -4.48 -6.445 1 96.88 62 ASP B N 1
ATOM 1091 C CA . ASP B 1 62 ? 10.055 -3.662 -5.328 1 96.88 62 ASP B CA 1
ATOM 1092 C C . ASP B 1 62 ? 8.68 -4.113 -4.855 1 96.88 62 ASP B C 1
ATOM 1094 O O . ASP B 1 62 ? 7.695 -4.012 -5.594 1 96.88 62 ASP B O 1
ATOM 1098 N N . ILE B 1 63 ? 8.609 -4.566 -3.611 1 97.88 63 ILE B N 1
ATOM 1099 C CA . ILE B 1 63 ? 7.391 -5.16 -3.07 1 97.88 63 ILE B CA 1
ATOM 1100 C C . ILE B 1 63 ? 6.273 -4.121 -3.039 1 97.88 63 ILE B C 1
ATOM 1102 O O . ILE B 1 63 ? 5.102 -4.449 -3.227 1 97.88 63 ILE B O 1
ATOM 1106 N N . ASP B 1 64 ? 6.598 -2.816 -2.852 1 98.19 64 ASP B N 1
ATOM 1107 C CA . ASP B 1 64 ? 5.57 -1.781 -2.797 1 98.19 64 ASP B CA 1
ATOM 1108 C C . ASP B 1 64 ? 4.914 -1.587 -4.164 1 98.19 64 ASP B C 1
ATOM 1110 O O . ASP B 1 64 ? 3.695 -1.43 -4.254 1 98.19 64 ASP B O 1
ATOM 1114 N N . LEU B 1 65 ? 5.715 -1.735 -5.195 1 97.5 65 LEU B N 1
ATOM 1115 C CA . LEU B 1 65 ? 5.199 -1.5 -6.539 1 97.5 65 LEU B CA 1
ATOM 1116 C C . LEU B 1 65 ? 4.281 -2.635 -6.977 1 97.5 65 LEU B C 1
ATOM 1118 O O . LEU B 1 65 ? 3.227 -2.395 -7.566 1 97.5 65 LEU B O 1
ATOM 1122 N N . VAL B 1 66 ? 4.715 -3.857 -6.695 1 98.31 66 VAL B N 1
ATOM 1123 C CA . VAL B 1 66 ? 3.857 -4.977 -7.07 1 98.31 66 VAL B CA 1
ATOM 1124 C C . VAL B 1 66 ? 2.602 -4.984 -6.203 1 98.31 66 VAL B C 1
ATOM 1126 O O . VAL B 1 66 ? 1.513 -5.312 -6.68 1 98.31 66 VAL B O 1
ATOM 1129 N N . ALA B 1 67 ? 2.684 -4.617 -4.973 1 98.44 67 ALA B N 1
ATOM 1130 C CA . ALA B 1 67 ? 1.513 -4.543 -4.105 1 98.44 67 ALA B CA 1
ATOM 1131 C C . ALA B 1 67 ? 0.495 -3.539 -4.637 1 98.44 67 ALA B C 1
ATOM 1133 O O . ALA B 1 67 ? -0.707 -3.816 -4.66 1 98.44 67 ALA B O 1
ATOM 1134 N N . ILE B 1 68 ? 0.969 -2.355 -5.066 1 98.19 68 ILE B N 1
ATOM 1135 C CA . ILE B 1 68 ? 0.089 -1.322 -5.602 1 98.19 68 ILE B CA 1
ATOM 1136 C C . ILE B 1 68 ? -0.596 -1.833 -6.867 1 98.19 68 ILE B C 1
ATOM 1138 O O . ILE B 1 68 ? -1.792 -1.607 -7.066 1 98.19 68 ILE B O 1
ATOM 1142 N N . GLU B 1 69 ? 0.177 -2.52 -7.695 1 97.88 69 GLU B N 1
ATOM 1143 C CA . GLU B 1 69 ? -0.405 -3.07 -8.914 1 97.88 69 GLU B CA 1
ATOM 1144 C C . GLU B 1 69 ? -1.517 -4.066 -8.594 1 97.88 69 GLU B C 1
ATOM 1146 O O . GLU B 1 69 ? -2.594 -4.016 -9.195 1 97.88 69 GLU B O 1
ATOM 1151 N N . ILE B 1 70 ? -1.272 -4.953 -7.668 1 98.5 70 ILE B N 1
ATOM 1152 C CA . ILE B 1 70 ? -2.266 -5.941 -7.254 1 98.5 70 ILE B CA 1
ATOM 1153 C C . ILE B 1 70 ? -3.498 -5.23 -6.699 1 98.5 70 ILE B C 1
ATOM 1155 O O . ILE B 1 70 ? -4.629 -5.566 -7.055 1 98.5 70 ILE B O 1
ATOM 1159 N N . PHE B 1 71 ? -3.279 -4.246 -5.887 1 98.12 71 PHE B N 1
ATOM 1160 C CA . PHE B 1 71 ? -4.359 -3.479 -5.281 1 98.12 71 PHE B CA 1
ATOM 1161 C C . PHE B 1 71 ? -5.25 -2.855 -6.348 1 98.12 71 PHE B C 1
ATOM 1163 O O . PHE B 1 71 ? -6.48 -2.912 -6.254 1 98.12 71 PHE B O 1
ATOM 1170 N N . GLU B 1 72 ? -4.59 -2.301 -7.348 1 95.94 72 GLU B N 1
ATOM 1171 C CA . GLU B 1 72 ? -5.332 -1.677 -8.438 1 95.94 72 GLU B CA 1
ATOM 1172 C C . GLU B 1 72 ? -6.121 -2.713 -9.234 1 95.94 72 GLU B C 1
ATOM 1174 O O . GLU B 1 72 ? -7.223 -2.434 -9.711 1 95.94 72 GLU B O 1
ATOM 1179 N N . MET B 1 73 ? -5.547 -3.879 -9.344 1 96.06 73 MET B N 1
ATOM 1180 C CA . MET B 1 73 ? -6.223 -4.938 -10.086 1 96.06 73 MET B CA 1
ATOM 1181 C C . MET B 1 73 ? -7.434 -5.457 -9.32 1 96.06 73 MET B C 1
ATOM 1183 O O . MET B 1 73 ? -8.414 -5.898 -9.922 1 96.06 73 MET B O 1
ATOM 1187 N N . LEU B 1 74 ? -7.359 -5.469 -7.93 1 94.88 74 LEU B N 1
ATOM 1188 C CA . LEU B 1 74 ? -8.445 -5.992 -7.105 1 94.88 74 LEU B CA 1
ATOM 1189 C C . LEU B 1 74 ? -9.594 -4.988 -7.023 1 94.88 74 LEU B C 1
ATOM 1191 O O . LEU B 1 74 ? -10.727 -5.359 -6.707 1 94.88 74 LEU B O 1
ATOM 1195 N N . GLY B 1 75 ? -9.188 -3.789 -6.699 1 73.62 75 GLY B N 1
ATOM 1196 C CA . GLY B 1 75 ? -10.219 -2.764 -6.621 1 73.62 75 GLY B CA 1
ATOM 1197 C C . GLY B 1 75 ? -10.789 -2.391 -7.973 1 73.62 75 GLY B C 1
ATOM 1198 O O . GLY B 1 75 ? -10.414 -2.967 -8.992 1 73.62 75 GLY B O 1
#

Foldseek 3Di:
DDDDPLVVLLVVVVVQQVDPDQKDKDFDDEPPHTQWMWMQGNVVCKIWIAGPPPRDIDIDNDSSVVSVVSVVSRD/DDDDPLVVLLVVVVVQQPDPDQKDKDFDDEPPHTQWMWMQGNVVCWIWIAGPPPRDIDIDNDSSVVSVVSVVSHD

Secondary structure (DSSP, 8-state):
-PPPHHHHHHHHHHHHHT-SSSEEEEEEEETTEEEEEEEEETTTTEEEEEETTT--EEEES-HHHHHHHHHHHH-/-PPPHHHHHHHHHHHHHT-SSSEEEEEEEETTEEEEEEEEETTTTEEEEEETTT--EEEES-HHHHHHHHHHHH-

Radius of gyration: 16.85 Å; Cα contacts (8 Å, |Δi|>4): 257; chains: 2; bounding box: 33×47×42 Å

Solvent-accessible surface area (backbone atoms only — not comparable to full-atom values): 8634 Å² total; per-residue (Å²): 129,72,79,54,64,55,56,54,47,43,52,56,54,56,56,44,73,70,52,88,56,63,62,40,77,50,74,45,62,52,95,86,41,71,48,33,35,37,33,36,34,56,90,76,56,32,36,38,40,31,35,59,86,79,63,50,75,46,76,34,72,43,67,54,59,50,38,50,52,52,50,61,68,63,104,130,76,80,55,62,57,58,55,47,43,52,54,53,54,56,45,73,71,52,90,55,64,61,41,76,48,74,45,61,51,96,85,41,73,47,30,37,39,34,35,34,55,89,75,56,31,36,38,39,32,35,58,87,80,62,47,74,46,78,35,70,44,66,54,59,50,36,51,52,50,46,58,65,64,96